Protein 6FF1 (pdb70)

Sequence (69 aa):
MIHQNTIYTAGIETEEQVSQLTERISNMIGVHHQVNINIIDGQVTTVSYETPANLNSIEKEIYDEGYKIVF

Foldseek 3Di:
DKDKDKWFKPDQADPVSQVVLQVVLCPDPFWPDWDADNVGGIIITIGDPVDDPVVSVVSCVVSPMDTDD

Organism: Staphylococcus aureus (strain NCTC 8325 / PS 47) (NCBI:txid93061)

B-factor: mean 19.9, std 11.42, range [11.13, 107.45]

InterPro domains:
  IPR006121 Heavy metal-associated domain, HMA [PF00403] (19-66)
  IPR006121 Heavy metal-associated domain, HMA [cd00371] (23-66)
  IPR036163 Heavy metal-associated domain superfamily [SSF55008] (5-68)

Radius of gyration: 10.75 Å; Cα contacts (8 Å, |Δi|>4): 125; chains: 1; bounding box: 20×24×26 Å

Structure (mmCIF, N/CA/C/O backbone):
data_6FF1
#
_entry.id   6FF1
#
_cell.length_a   51.048
_cell.length_b   51.048
_cell.length_c   64.955
_cell.angle_alpha   90.00
_cell.angle_beta   90.00
_cell.angle_gamma   120.00
#
_symmetry.space_group_name_H-M   'P 31 2 1'
#
loop_
_entity.id
_entity.type
_entity.pdbx_description
1 polymer CsoZ
2 non-polymer 'CALCIUM ION'
3 water water
#
loop_
_atom_site.group_PDB
_atom_site.id
_atom_site.type_symbol
_atom_site.label_atom_id
_atom_site.label_alt_id
_atom_site.label_comp_id
_atom_site.label_asym_id
_atom_site.label_entity_id
_atom_site.label_seq_id
_atom_site.pdbx_PDB_ins_code
_atom_site.Cartn_x
_atom_site.Cartn_y
_atom_site.Cartn_z
_atom_site.occupancy
_atom_site.B_iso_or_equiv
_atom_site.auth_seq_id
_atom_site.auth_comp_id
_atom_site.auth_asym_id
_atom_site.auth_atom_id
_atom_site.pdbx_PDB_model_num
ATOM 1 N N . MET A 1 1 ? 35.616 -4.886 -6.666 1.00 37.78 1 MET A N 1
ATOM 2 C CA . MET A 1 1 ? 34.438 -5.719 -6.240 1.00 33.23 1 MET A CA 1
ATOM 3 C C . MET A 1 1 ? 33.886 -5.194 -4.893 1.00 20.92 1 MET A C 1
ATOM 4 O O . MET A 1 1 ? 32.813 -4.666 -4.958 1.00 25.21 1 MET A O 1
ATOM 9 N N . ILE A 1 2 ? 34.586 -5.309 -3.735 1.00 20.99 2 ILE A N 1
ATOM 10 C CA . ILE A 1 2 ? 34.202 -4.589 -2.511 1.00 19.35 2 ILE A CA 1
ATOM 11 C C . ILE A 1 2 ? 34.651 -3.159 -2.554 1.00 19.06 2 ILE A C 1
ATOM 12 O O . ILE A 1 2 ? 35.790 -2.893 -2.839 1.00 26.68 2 ILE A O 1
ATOM 17 N N . HIS A 1 3 ? 33.727 -2.261 -2.341 1.00 15.38 3 HIS A N 1
ATOM 18 C CA . HIS A 1 3 ? 33.987 -0.819 -2.271 1.00 15.98 3 HIS A CA 1
ATOM 19 C C . HIS A 1 3 ? 33.920 -0.379 -0.830 1.00 14.96 3 HIS A C 1
ATOM 20 O O . HIS A 1 3 ? 33.194 -0.965 -0.016 1.00 16.61 3 HIS A O 1
ATOM 27 N N . GLN A 1 4 ? 34.705 0.632 -0.481 1.00 16.35 4 GLN A N 1
ATOM 28 C CA . GLN A 1 4 ? 34.620 1.240 0.804 1.00 16.82 4 GLN A CA 1
ATOM 29 C C . GLN A 1 4 ? 34.425 2.713 0.580 1.00 15.23 4 GLN A C 1
ATOM 30 O O . GLN A 1 4 ? 35.129 3.339 -0.211 1.00 19.42 4 GLN A O 1
ATOM 36 N N . ASN A 1 5 ? 33.490 3.289 1.306 1.00 14.25 5 ASN A N 1
ATOM 37 C CA . ASN A 1 5 ? 33.253 4.737 1.280 1.00 14.75 5 ASN A CA 1
ATOM 38 C C . ASN A 1 5 ? 33.031 5.265 2.672 1.00 13.90 5 ASN A C 1
ATOM 39 O O . ASN A 1 5 ? 32.475 4.567 3.556 1.00 14.61 5 ASN A O 1
ATOM 44 N N . THR A 1 6 ? 33.436 6.507 2.847 1.00 12.95 6 THR A N 1
ATOM 45 C CA . THR A 1 6 ? 33.012 7.326 3.985 1.00 12.95 6 THR A CA 1
ATOM 46 C C . THR A 1 6 ? 32.000 8.301 3.467 1.00 12.62 6 THR A C 1
ATOM 47 O O . THR A 1 6 ? 32.272 9.034 2.526 1.00 15.11 6 THR A O 1
ATOM 51 N N . ILE A 1 7 ? 30.824 8.264 4.034 1.00 12.11 7 ILE A N 1
ATOM 52 C CA . ILE A 1 7 ? 29.716 9.126 3.688 1.00 11.64 7 ILE A CA 1
ATOM 53 C C . ILE A 1 7 ? 29.573 10.153 4.787 1.00 11.58 7 ILE A C 1
ATOM 54 O O . ILE A 1 7 ? 29.479 9.766 5.980 1.00 13.21 7 ILE A O 1
ATOM 59 N N . TYR A 1 8 ? 29.562 11.421 4.429 1.00 11.15 8 TYR A N 1
ATOM 60 C CA . TYR A 1 8 ? 29.561 12.496 5.410 1.00 11.80 8 TYR A CA 1
ATOM 61 C C . TYR A 1 8 ? 28.162 13.010 5.586 1.00 11.63 8 TYR A C 1
ATOM 62 O O . TYR A 1 8 ? 27.606 13.687 4.741 1.00 12.84 8 TYR A O 1
ATOM 71 N N . THR A 1 9 ? 27.537 12.567 6.662 1.00 13.53 9 THR A N 1
ATOM 72 C CA . THR A 1 9 ? 26.133 12.890 6.918 1.00 13.07 9 THR A CA 1
ATOM 73 C C . THR A 1 9 ? 26.001 14.076 7.839 1.00 12.90 9 THR A C 1
ATOM 74 O O . THR A 1 9 ? 26.953 14.454 8.537 1.00 14.44 9 THR A O 1
ATOM 78 N N . ALA A 1 10 ? 24.789 14.595 7.912 1.00 14.11 10 ALA A N 1
ATOM 79 C CA . ALA A 1 10 ? 24.368 15.571 8.883 1.00 15.08 10 ALA A CA 1
ATOM 80 C C . ALA A 1 10 ? 22.974 15.193 9.327 1.00 16.13 10 ALA A C 1
ATOM 81 O O . ALA A 1 10 ? 22.154 14.700 8.527 1.00 16.73 10 ALA A O 1
ATOM 83 N N . GLY A 1 11 ? 22.685 15.482 10.590 1.00 14.82 11 GLY A N 1
ATOM 84 C CA . GLY A 1 11 ? 21.381 15.240 11.147 1.00 15.32 11 GLY A CA 1
ATOM 85 C C . GLY A 1 11 ? 21.213 14.086 12.092 1.00 13.51 11 GLY A C 1
ATOM 86 O O . GLY A 1 11 ? 20.203 14.000 12.760 1.00 16.60 11 GLY A O 1
ATOM 87 N N . ILE A 1 12 ? 22.201 13.202 12.184 1.00 12.33 12 ILE A N 1
ATOM 88 C CA . ILE A 1 12 ? 22.124 12.068 13.047 1.00 12.44 12 ILE A CA 1
ATOM 89 C C . ILE A 1 12 ? 22.577 12.551 14.429 1.00 14.37 12 ILE A C 1
ATOM 90 O O . ILE A 1 12 ? 23.691 13.026 14.599 1.00 15.94 12 ILE A O 1
ATOM 95 N N . GLU A 1 13 ? 21.688 12.421 15.412 1.00 11.18 13 GLU A N 1
ATOM 96 C CA . GLU A 1 13 ? 21.902 13.017 16.715 1.00 11.42 13 GLU A CA 1
ATOM 97 C C . GLU A 1 13 ? 21.752 12.089 17.884 1.00 12.25 13 GLU A C 1
ATOM 98 O O . GLU A 1 13 ? 22.324 12.419 18.929 1.00 13.55 13 GLU A O 1
ATOM 104 N N . THR A 1 14 ? 21.030 10.996 17.780 1.00 11.99 14 THR A N 1
ATOM 105 C CA . THR A 1 14 ? 20.808 10.153 18.940 1.00 12.50 14 THR A CA 1
ATOM 106 C C . THR A 1 14 ? 21.326 8.767 18.707 1.00 12.28 14 THR A C 1
ATOM 107 O O . THR A 1 14 ? 21.443 8.273 17.574 1.00 13.64 14 THR A O 1
ATOM 111 N N . GLU A 1 15 ? 21.555 8.057 19.796 1.00 14.61 15 GLU A N 1
ATOM 112 C CA . GLU A 1 15 ? 21.951 6.657 19.715 1.00 15.71 15 GLU A CA 1
ATOM 113 C C . GLU A 1 15 ? 20.910 5.785 19.027 1.00 14.90 15 GLU A C 1
ATOM 114 O O . GLU A 1 15 ? 21.275 4.872 18.242 1.00 16.08 15 GLU A O 1
ATOM 120 N N . GLU A 1 16 ? 19.655 6.092 19.232 1.00 14.65 16 GLU A N 1
ATOM 121 C CA . GLU A 1 16 ? 18.616 5.355 18.594 1.00 16.76 16 GLU A CA 1
ATOM 122 C C . GLU A 1 16 ? 18.669 5.566 17.068 1.00 14.88 16 GLU A C 1
ATOM 123 O O . GLU A 1 16 ? 18.495 4.604 16.284 1.00 16.77 16 GLU A O 1
ATOM 129 N N . GLN A 1 17 ? 18.876 6.796 16.653 1.00 13.70 17 GLN A N 1
ATOM 130 C CA . GLN A 1 17 ? 19.022 7.079 15.237 1.00 13.02 17 GLN A CA 1
ATOM 131 C C . GLN A 1 17 ? 20.162 6.319 14.639 1.00 12.57 17 GLN A C 1
ATOM 132 O O . GLN A 1 17 ? 20.053 5.774 13.526 1.00 13.52 17 GLN A O 1
ATOM 138 N N . VAL A 1 18 ? 21.299 6.292 15.335 1.00 12.48 18 VAL A N 1
ATOM 139 C CA . VAL A 1 18 ? 22.464 5.592 14.872 1.00 12.22 18 VAL A CA 1
ATOM 140 C C . VAL A 1 18 ? 22.177 4.110 14.729 1.00 14.12 18 VAL A C 1
ATOM 141 O O . VAL A 1 18 ? 22.533 3.488 13.727 1.00 14.50 18 VAL A O 1
ATOM 145 N N . SER A 1 19 ? 21.568 3.535 15.745 1.00 14.07 19 SER A N 1
ATOM 146 C CA . SER A 1 19 ? 21.240 2.130 15.739 1.00 16.76 19 SER A CA 1
ATOM 147 C C . SER A 1 19 ? 20.342 1.759 14.576 1.00 14.98 19 SER A C 1
ATOM 148 O O . SER A 1 19 ? 20.617 0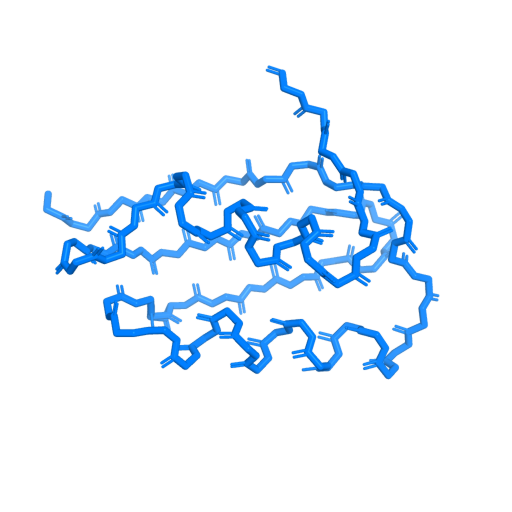.759 13.866 1.00 16.03 19 SER A O 1
ATOM 151 N N . GLN A 1 20 ? 19.310 2.533 14.360 1.00 14.82 20 GLN A N 1
ATOM 152 C CA . GLN A 1 20 ? 18.354 2.254 13.298 1.00 15.31 20 GLN A CA 1
ATOM 153 C C . GLN A 1 20 ? 19.006 2.353 11.924 1.00 14.43 20 GLN A C 1
ATOM 154 O O . GLN A 1 20 ? 18.800 1.468 11.078 1.00 15.46 20 GLN A O 1
ATOM 160 N N . LEU A 1 21 ? 19.786 3.389 11.688 1.00 12.69 21 LEU A N 1
ATOM 161 C CA . LEU A 1 21 ? 20.406 3.556 10.396 1.00 12.33 21 LEU A CA 1
ATOM 162 C C . LEU A 1 21 ? 21.475 2.518 10.176 1.00 12.53 21 LEU A C 1
ATOM 163 O O . LEU A 1 21 ? 21.626 1.968 9.065 1.00 13.61 21 LEU A O 1
ATOM 168 N N . THR A 1 22 ? 22.233 2.179 11.226 1.00 12.78 22 THR A N 1
ATOM 169 C CA . THR A 1 22 ? 23.213 1.141 11.107 1.00 12.68 22 THR A CA 1
ATOM 170 C C . THR A 1 22 ? 22.570 -0.157 10.653 1.00 13.17 22 THR A C 1
ATOM 171 O O . THR A 1 22 ? 23.099 -0.854 9.779 1.00 14.58 22 THR A O 1
ATOM 175 N N . GLU A 1 23 ? 21.491 -0.541 11.305 1.00 13.57 23 GLU A N 1
ATOM 176 C CA . GLU A 1 23 ? 20.830 -1.785 10.970 1.00 15.79 23 GLU A CA 1
ATOM 177 C C . GLU A 1 23 ? 20.270 -1.773 9.554 1.00 14.10 23 GLU A C 1
ATOM 178 O O . GLU A 1 23 ? 20.460 -2.737 8.820 1.00 14.74 23 GLU A O 1
ATOM 184 N N . ARG A 1 24 ? 19.594 -0.707 9.190 1.00 13.08 24 ARG A N 1
ATOM 185 C CA . ARG A 1 24 ? 19.008 -0.588 7.870 1.00 13.25 24 ARG A CA 1
ATOM 186 C C . ARG A 1 24 ? 20.077 -0.658 6.778 1.00 13.49 24 ARG A C 1
ATOM 187 O O . ARG A 1 24 ? 19.889 -1.380 5.785 1.00 15.07 24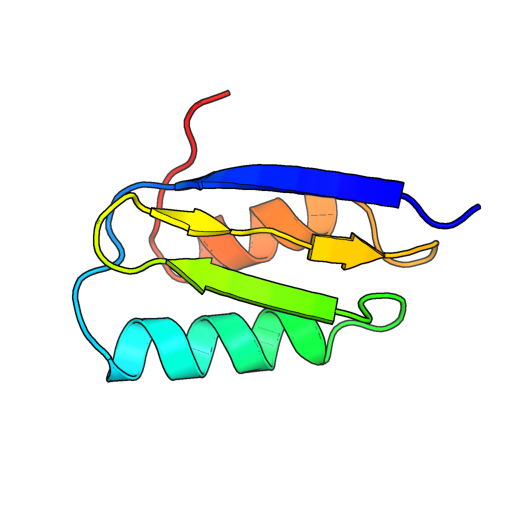 ARG A O 1
ATOM 195 N N . ILE A 1 25 ? 21.169 0.086 6.927 1.00 11.72 25 ILE A N 1
ATOM 196 C CA . ILE A 1 25 ? 22.197 0.011 5.939 1.00 12.24 25 ILE A CA 1
ATOM 197 C C . ILE A 1 25 ? 22.857 -1.359 5.957 1.00 12.16 25 ILE A C 1
ATOM 198 O O . ILE A 1 25 ? 23.055 -2.001 4.892 1.00 12.64 25 ILE A O 1
ATOM 203 N N . SER A 1 26 ? 23.178 -1.894 7.118 1.00 11.93 26 SER A N 1
ATOM 204 C CA . SER A 1 26 ? 23.885 -3.147 7.218 1.00 12.53 26 SER A CA 1
ATOM 205 C C . SER A 1 26 ? 23.092 -4.274 6.560 1.00 12.54 26 SER A C 1
ATOM 206 O O . SER A 1 26 ? 23.679 -5.180 6.018 1.00 13.47 26 SER A O 1
ATOM 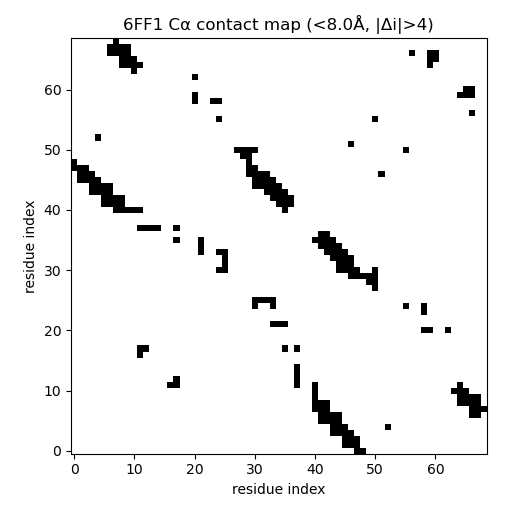209 N N . ASN A 1 27 ? 21.803 -4.243 6.688 1.00 11.87 27 ASN A N 1
ATOM 210 C CA . ASN A 1 27 ? 20.949 -5.303 6.179 1.00 14.27 27 ASN A CA 1
ATOM 211 C C . ASN A 1 27 ? 20.619 -5.241 4.714 1.00 14.05 27 ASN A C 1
ATOM 212 O O . ASN A 1 27 ? 20.029 -6.180 4.158 1.00 15.52 27 ASN A O 1
ATOM 217 N N . MET A 1 28 ? 21.071 -4.175 4.043 1.00 12.41 28 MET A N 1
ATOM 218 C CA . MET A 1 28 ? 20.998 -4.170 2.607 1.00 12.72 28 MET A CA 1
ATOM 219 C C . MET A 1 28 ? 21.889 -5.273 2.066 1.00 12.65 28 MET A C 1
ATOM 220 O O . MET A 1 28 ? 23.009 -5.470 2.511 1.00 12.56 28 MET A O 1
ATOM 225 N N . ILE A 1 29 ? 21.364 -6.018 1.083 1.0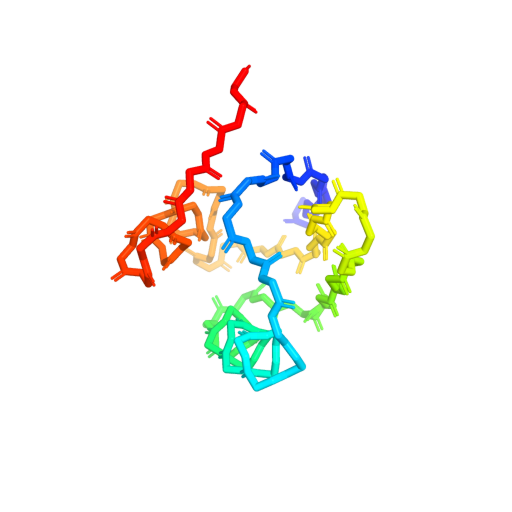0 12.90 29 ILE A N 1
ATOM 226 C CA . ILE A 1 29 ? 22.175 -7.051 0.474 1.00 13.02 29 ILE A CA 1
ATOM 227 C C . ILE A 1 29 ? 23.416 -6.446 -0.155 1.00 12.40 29 ILE A C 1
ATOM 228 O O . ILE A 1 29 ? 23.309 -5.472 -0.880 1.00 13.95 29 ILE A O 1
ATOM 233 N N . GLY A 1 30 ? 24.583 -6.996 0.157 1.00 12.05 30 GLY A N 1
ATOM 234 C CA . GLY A 1 30 ? 25.843 -6.484 -0.349 1.00 12.36 30 GLY A CA 1
ATOM 235 C C . GLY A 1 30 ? 26.570 -5.560 0.580 1.00 12.08 30 GLY A C 1
ATOM 236 O O . GLY A 1 30 ? 27.730 -5.262 0.336 1.00 13.10 30 GLY A O 1
ATOM 237 N N . VAL A 1 31 ? 25.866 -5.072 1.617 1.00 11.61 31 VAL A N 1
ATOM 238 C CA . VAL A 1 31 ? 26.540 -4.206 2.593 1.00 11.13 31 VAL A CA 1
ATOM 239 C C . VAL A 1 31 ? 27.066 -5.081 3.726 1.00 11.58 31 VAL A C 1
ATOM 240 O O . VAL A 1 31 ? 26.287 -5.762 4.378 1.00 12.66 31 VAL A O 1
ATOM 244 N N A HIS A 1 32 ? 28.358 -4.995 3.953 0.50 11.19 32 HIS A N 1
ATOM 245 N N B HIS A 1 32 ? 28.367 -4.981 3.980 0.50 11.22 32 HIS A N 1
ATOM 246 C CA A HIS A 1 32 ? 28.986 -5.808 4.967 0.50 12.44 32 HIS A CA 1
ATOM 247 C CA B HIS A 1 32 ? 29.020 -5.854 4.963 0.50 12.42 32 HIS A CA 1
ATOM 248 C C A HIS A 1 32 ? 29.260 -4.826 6.146 0.50 13.07 32 HIS A C 1
ATOM 249 C C B HIS A 1 32 ? 29.517 -5.245 6.287 0.50 16.49 32 HIS A C 1
ATOM 250 O O A HIS A 1 32 ? 28.384 -4.454 6.871 0.50 16.45 32 HIS A O 1
ATOM 251 O O B HIS A 1 32 ? 29.390 -5.881 7.292 0.50 23.35 32 HIS A O 1
ATOM 264 N N . GLN A 1 33 ? 30.398 -4.313 6.259 1.00 17.28 33 GLN A N 1
ATOM 265 C CA . GLN A 1 33 ? 30.801 -3.543 7.430 1.00 17.05 33 GLN A CA 1
ATOM 266 C C . GLN A 1 33 ? 30.130 -2.160 7.383 1.00 16.04 33 GLN A C 1
ATOM 267 O O . GLN A 1 33 ? 30.129 -1.487 6.344 1.00 16.68 33 GLN A O 1
ATOM 273 N N . VAL A 1 34 ? 29.618 -1.688 8.512 1.00 14.53 34 VAL A N 1
ATOM 274 C CA . VAL A 1 34 ? 29.045 -0.370 8.636 1.00 14.39 34 VAL A CA 1
ATOM 275 C C . VAL A 1 34 ? 29.419 0.210 10.004 1.00 14.30 34 VAL A C 1
ATOM 276 O O . VAL A 1 34 ? 29.298 -0.491 10.998 1.00 18.25 34 VAL A O 1
ATOM 280 N N . ASN A 1 35 ? 29.891 1.434 10.027 1.00 13.50 35 ASN A N 1
ATOM 281 C CA . ASN A 1 35 ? 30.123 2.146 11.274 1.00 14.67 35 ASN A CA 1
ATOM 282 C C . ASN A 1 35 ? 29.665 3.557 11.145 1.00 12.72 35 ASN A C 1
ATOM 283 O O . ASN A 1 35 ? 29.979 4.194 10.147 1.00 15.12 35 ASN A O 1
ATOM 288 N N . ILE A 1 36 ? 28.951 4.057 12.131 1.00 13.04 36 ILE A N 1
ATOM 289 C CA . ILE A 1 36 ? 28.482 5.399 12.159 1.00 12.89 36 ILE A CA 1
ATOM 290 C C . ILE A 1 36 ? 29.074 6.101 13.373 1.00 13.87 36 ILE A C 1
ATOM 291 O O . ILE A 1 36 ? 28.913 5.638 14.478 1.00 17.15 36 ILE A O 1
ATOM 296 N N . ASN A 1 37 ? 29.757 7.209 13.138 1.00 13.12 37 ASN A N 1
ATOM 297 C 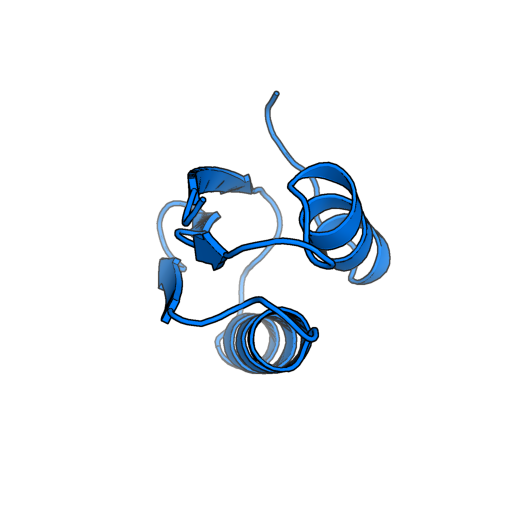CA . ASN A 1 37 ? 30.316 8.038 14.198 1.00 13.71 37 ASN A CA 1
ATOM 298 C C . ASN A 1 37 ? 29.353 9.150 14.482 1.00 13.41 37 ASN A C 1
ATOM 299 O O . ASN A 1 37 ? 29.136 10.054 13.671 1.00 14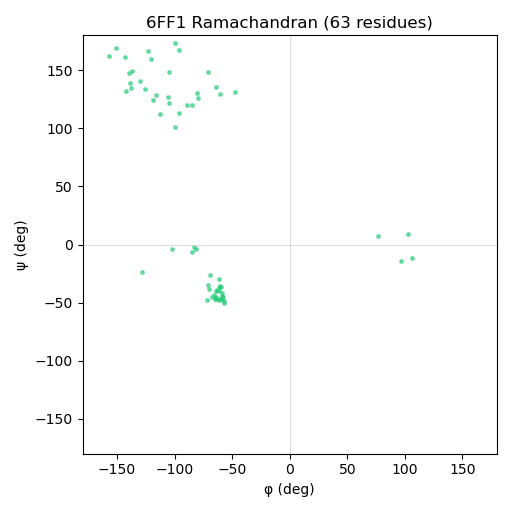.61 37 ASN A O 1
ATOM 304 N N . ILE A 1 38 ? 28.754 9.126 15.682 1.00 14.55 38 ILE A N 1
ATOM 305 C CA . ILE A 1 38 ? 27.751 10.109 15.993 1.00 14.78 38 ILE A CA 1
ATOM 306 C C . ILE A 1 38 ? 28.298 11.521 16.151 1.00 15.84 38 ILE A C 1
ATOM 307 O O . ILE A 1 38 ? 27.568 12.492 15.938 1.00 17.90 38 ILE A O 1
ATOM 312 N N . ILE A 1 39 ? 29.550 11.652 16.524 1.00 13.74 39 ILE A N 1
ATOM 313 C CA . ILE A 1 39 ? 30.084 12.999 16.698 1.00 14.75 39 ILE A CA 1
ATOM 314 C C . ILE A 1 39 ? 30.288 13.725 15.364 1.00 14.91 39 ILE A C 1
ATOM 315 O O . ILE A 1 39 ? 29.834 14.858 15.178 1.00 18.45 39 ILE A O 1
ATOM 320 N N . ASP A 1 40 ? 30.912 13.030 14.426 1.00 14.04 40 ASP A N 1
ATOM 321 C CA . ASP A 1 40 ? 31.239 13.665 13.204 1.00 14.75 40 ASP A CA 1
ATOM 322 C C . ASP A 1 40 ? 30.339 13.349 12.020 1.00 13.41 40 ASP A C 1
ATOM 323 O O . ASP A 1 40 ? 30.512 13.933 10.970 1.00 15.85 40 ASP A O 1
ATOM 328 N N . GLY A 1 41 ? 29.379 12.455 12.207 1.00 12.44 41 GLY A N 1
ATOM 329 C CA . GLY A 1 41 ? 28.447 12.118 11.172 1.00 12.80 41 GLY A CA 1
ATOM 330 C C . GLY A 1 41 ? 28.983 11.208 10.094 1.00 11.69 41 GLY A C 1
ATOM 331 O O . GLY A 1 41 ? 28.261 10.935 9.104 1.00 13.24 41 GLY A O 1
ATOM 332 N N . GLN A 1 42 ? 30.152 10.676 10.218 1.00 11.23 42 GLN A N 1
ATOM 333 C CA . GLN A 1 42 ? 30.723 9.842 9.191 1.00 11.75 42 GLN A CA 1
ATOM 334 C C . GLN A 1 42 ? 30.173 8.454 9.269 1.00 11.98 42 GLN A C 1
ATOM 335 O O . GLN A 1 42 ? 30.221 7.804 10.314 1.00 13.43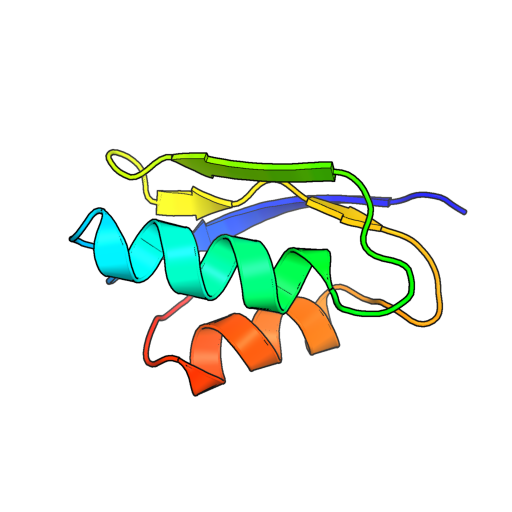 42 GLN A O 1
ATOM 341 N N . VAL A 1 43 ? 29.725 7.979 8.104 1.00 12.54 43 VAL A N 1
ATOM 342 C CA . VAL A 1 43 ? 29.219 6.638 7.939 1.00 12.71 43 VAL A CA 1
ATOM 343 C C . VAL A 1 43 ? 30.187 5.924 7.065 1.00 13.04 43 VAL A C 1
ATOM 344 O O . VAL A 1 43 ? 30.374 6.291 5.888 1.00 15.92 43 VAL A O 1
ATOM 348 N N . THR A 1 44 ? 30.894 4.949 7.589 1.00 12.76 44 THR A N 1
ATOM 349 C CA A THR A 1 44 ? 31.829 4.160 6.787 0.50 13.33 44 THR A CA 1
ATOM 350 C CA B THR A 1 44 ? 31.835 4.182 6.815 0.50 13.34 44 THR A CA 1
ATOM 351 C C . THR A 1 44 ? 31.198 2.856 6.444 1.00 12.86 44 THR A C 1
ATOM 352 O O . THR A 1 44 ? 30.650 2.174 7.323 1.00 14.69 44 THR A O 1
ATOM 359 N N . VAL A 1 45 ? 31.278 2.480 5.177 1.00 12.85 45 VAL A N 1
ATOM 360 C CA . VAL A 1 45 ? 30.558 1.338 4.670 1.00 12.37 45 VAL A CA 1
ATOM 361 C C . VAL A 1 45 ? 31.465 0.576 3.728 1.00 12.38 45 VAL A C 1
ATOM 362 O O . VAL A 1 45 ? 32.130 1.163 2.907 1.00 14.38 45 VAL A O 1
ATOM 366 N N . SER A 1 46 ? 31.416 -0.754 3.812 1.00 12.71 46 SER A N 1
ATOM 367 C CA . SER A 1 46 ? 32.022 -1.658 2.853 1.00 12.83 46 SER A CA 1
ATOM 368 C C . SER A 1 46 ? 30.918 -2.450 2.198 1.00 12.07 46 SER A C 1
ATOM 369 O O . SER A 1 46 ? 30.020 -2.987 2.867 1.00 13.45 46 SER A O 1
ATOM 372 N N . TYR A 1 47 ? 30.920 -2.457 0.861 1.00 12.34 47 TYR A N 1
ATOM 373 C CA . TYR A 1 47 ? 29.773 -2.990 0.169 1.00 13.80 47 TYR A CA 1
ATOM 374 C C . TYR A 1 47 ? 30.149 -3.443 -1.244 1.00 13.44 47 TYR A C 1
ATOM 375 O O . TYR A 1 47 ? 31.155 -3.049 -1.800 1.00 16.37 47 TYR A O 1
ATOM 384 N N . GLU A 1 48 ? 29.287 -4.254 -1.791 1.00 13.46 48 GLU A N 1
ATOM 385 C CA . GLU A 1 48 ? 29.390 -4.746 -3.151 1.00 13.31 48 GLU A CA 1
ATOM 386 C C . GLU A 1 48 ? 28.021 -4.853 -3.762 1.00 14.88 48 GLU A C 1
ATOM 387 O O . GLU A 1 48 ? 27.002 -4.953 -3.061 1.00 13.37 48 GLU A O 1
ATOM 393 N N . THR A 1 49 ? 27.991 -4.922 -5.116 1.00 14.86 49 THR A N 1
ATOM 394 C CA . THR A 1 49 ? 26.766 -5.157 -5.870 1.00 16.16 49 THR A CA 1
ATOM 395 C C . THR A 1 49 ? 26.009 -6.336 -5.238 1.00 14.02 49 THR A C 1
ATOM 396 O O . THR A 1 49 ? 26.641 -7.338 -4.940 1.00 15.30 49 THR A O 1
ATOM 400 N N . PRO A 1 50 ? 24.710 -6.187 -4.979 1.00 13.91 50 PRO A N 1
ATOM 401 C CA . PRO A 1 50 ? 23.812 -5.164 -5.526 1.00 15.64 50 PRO A CA 1
ATOM 402 C C . PRO A 1 50 ? 23.757 -3.812 -4.827 1.00 16.95 50 PRO A C 1
ATOM 403 O O . PRO A 1 50 ? 23.033 -2.909 -5.251 1.00 20.36 50 PRO A O 1
ATOM 407 N N . ALA A 1 51 ? 24.446 -3.725 -3.687 1.00 14.42 51 ALA A N 1
ATOM 408 C CA . ALA A 1 51 ? 24.508 -2.449 -2.974 1.00 14.47 51 ALA A CA 1
ATOM 409 C C . ALA A 1 51 ? 25.379 -1.509 -3.794 1.00 13.36 51 ALA A C 1
ATOM 410 O O . ALA A 1 51 ? 26.322 -1.943 -4.433 1.00 15.09 51 ALA A O 1
ATOM 412 N N . ASN A 1 52 ? 25.074 -0.223 -3.721 1.00 14.73 52 ASN A N 1
ATOM 413 C CA . ASN A 1 52 ? 25.907 0.759 -4.333 1.00 14.20 52 ASN A CA 1
ATOM 414 C C . ASN A 1 52 ? 25.780 2.032 -3.547 1.00 13.71 52 ASN A C 1
ATOM 415 O O . ASN A 1 52 ? 24.931 2.149 -2.675 1.00 13.67 52 ASN A O 1
ATOM 420 N N . LEU A 1 53 ? 26.643 2.988 -3.839 1.00 13.32 53 LEU A N 1
ATOM 421 C CA . LEU A 1 53 ? 26.635 4.211 -3.036 1.00 13.28 53 LEU A CA 1
ATOM 422 C C . LEU A 1 53 ? 25.285 4.855 -3.094 1.00 13.84 53 LEU A C 1
ATOM 423 O O . LEU A 1 53 ? 24.753 5.367 -2.099 1.00 14.05 53 LEU A O 1
ATOM 428 N N . ASN A 1 54 ? 24.696 4.945 -4.299 1.00 12.68 54 ASN A N 1
ATOM 429 C CA . ASN A 1 54 ? 23.444 5.610 -4.412 1.00 13.60 54 ASN A CA 1
ATOM 430 C C . ASN A 1 54 ? 22.339 5.009 -3.554 1.00 13.11 54 ASN A C 1
ATOM 431 O O . ASN A 1 54 ? 21.508 5.716 -2.983 1.00 13.90 54 ASN A O 1
ATOM 436 N N . SER A 1 55 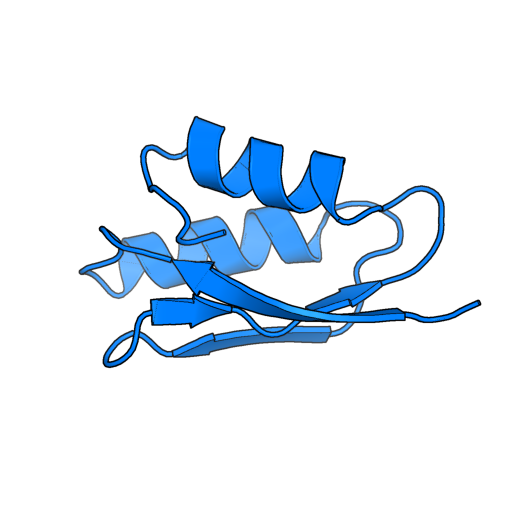? 22.281 3.685 -3.519 1.00 13.99 55 SER A N 1
ATOM 437 C CA . SER A 1 55 ? 21.208 3.019 -2.742 1.00 14.23 55 SER A CA 1
ATOM 438 C C . SER A 1 55 ? 21.464 3.188 -1.223 1.00 13.13 55 SER A C 1
ATOM 439 O O . SER A 1 55 ? 20.518 3.346 -0.484 1.00 14.18 55 SER A O 1
ATOM 442 N N . ILE A 1 56 ? 22.723 3.194 -0.808 1.00 12.40 56 ILE A N 1
ATOM 443 C CA . ILE A 1 56 ? 23.035 3.465 0.608 1.00 12.45 56 ILE A CA 1
ATOM 444 C C . ILE A 1 56 ? 22.636 4.874 0.973 1.00 11.99 56 ILE A C 1
ATOM 445 O O . ILE A 1 56 ? 22.022 5.151 1.988 1.00 13.41 56 ILE A O 1
ATOM 450 N N . GLU A 1 57 ? 23.023 5.806 0.091 1.00 12.39 57 GLU A N 1
ATOM 451 C CA . GLU A 1 57 ? 22.659 7.190 0.311 1.00 12.23 57 GLU A CA 1
ATOM 452 C C . GLU A 1 57 ? 21.162 7.439 0.333 1.00 11.62 57 GLU A C 1
ATOM 453 O O . GLU A 1 57 ? 20.674 8.241 1.105 1.00 12.35 57 GLU A O 1
ATOM 459 N N . LYS A 1 58 ? 20.437 6.715 -0.513 1.00 12.55 58 LYS A N 1
ATOM 460 C CA . LYS A 1 58 ? 19.011 6.858 -0.517 1.00 13.44 58 LYS A CA 1
ATOM 461 C C . LYS A 1 58 ? 18.436 6.469 0.851 1.00 14.08 58 LYS A C 1
ATOM 462 O O . LYS A 1 58 ? 17.507 7.104 1.329 1.00 15.22 58 LYS A O 1
ATOM 468 N N . GLU A 1 59 ? 18.960 5.418 1.455 1.00 13.56 59 GLU A N 1
ATOM 469 C CA . GLU A 1 59 ? 18.477 5.034 2.785 1.00 15.31 59 GLU A CA 1
ATOM 470 C C . GLU A 1 59 ? 18.742 6.107 3.818 1.00 13.20 59 GLU A C 1
ATOM 471 O O . GLU A 1 59 ? 17.880 6.408 4.653 1.00 15.00 59 GLU A O 1
ATOM 477 N N . ILE A 1 60 ? 19.912 6.734 3.717 1.00 12.50 60 ILE A N 1
ATOM 478 C CA . ILE A 1 60 ? 20.229 7.874 4.601 1.00 12.06 60 ILE A CA 1
ATOM 479 C C . ILE A 1 60 ? 19.209 8.954 4.461 1.00 11.98 60 ILE A C 1
ATOM 480 O O . ILE A 1 60 ? 18.716 9.498 5.436 1.00 14.10 60 ILE A O 1
ATOM 485 N N . TYR A 1 61 ? 18.934 9.343 3.214 1.00 12.72 61 TYR A N 1
ATOM 486 C CA . TYR A 1 61 ? 17.955 10.356 2.947 1.00 14.02 61 TYR A CA 1
ATOM 487 C C . TYR A 1 61 ? 16.540 9.949 3.369 1.00 15.23 61 TYR A C 1
ATOM 488 O O . TYR A 1 61 ? 15.762 10.763 3.890 1.00 17.30 61 TYR A O 1
ATOM 497 N N . ASP A 1 62 ? 16.194 8.697 3.128 1.00 14.87 62 ASP A N 1
ATOM 498 C CA . ASP A 1 62 ? 14.859 8.223 3.520 1.00 17.24 62 ASP A CA 1
ATOM 499 C C . ASP A 1 62 ? 14.604 8.303 5.009 1.00 17.41 62 ASP A C 1
ATOM 500 O O . ASP A 1 62 ? 13.464 8.479 5.457 1.00 21.88 62 ASP A O 1
ATOM 505 N N . GLU A 1 63 ? 15.670 8.173 5.792 1.00 16.62 63 GLU A N 1
ATOM 506 C CA . GLU A 1 63 ? 15.572 8.298 7.243 1.00 17.13 63 GLU A CA 1
ATOM 507 C C . GLU A 1 63 ? 15.598 9.730 7.742 1.00 17.53 63 GLU A C 1
ATOM 508 O O . GLU A 1 63 ? 15.501 9.933 8.959 1.00 20.18 63 GLU A O 1
ATOM 514 N N . GLY A 1 64 ? 15.754 10.695 6.849 1.00 16.44 64 GLY A N 1
ATOM 515 C CA . GLY A 1 64 ? 15.633 12.068 7.160 1.00 17.48 64 GLY A CA 1
ATOM 516 C C . GLY A 1 64 ? 16.915 12.845 7.312 1.00 16.06 64 GLY A C 1
ATOM 517 O O . GLY A 1 64 ? 16.879 13.978 7.787 1.00 20.27 64 GLY A O 1
ATOM 518 N N . TYR A 1 65 ? 18.046 12.226 6.954 1.00 14.54 65 TYR A N 1
ATOM 519 C CA . TYR A 1 65 ? 19.322 12.885 7.104 1.00 12.69 65 TYR A CA 1
ATOM 520 C C . TYR A 1 65 ? 19.779 13.466 5.775 1.00 13.97 65 TYR A C 1
ATOM 521 O O . TYR A 1 65 ? 19.137 13.318 4.732 1.00 15.73 65 TYR A O 1
ATOM 530 N N . LYS A 1 66 ? 20.864 14.194 5.825 1.00 13.67 66 LYS A N 1
ATOM 531 C CA . LYS A 1 66 ? 21.487 14.784 4.616 1.00 14.19 66 LYS A CA 1
ATOM 532 C C . LYS A 1 66 ? 22.899 14.323 4.512 1.00 12.93 66 LYS A C 1
ATOM 533 O O . LYS A 1 66 ? 23.489 13.839 5.469 1.00 14.07 66 LYS A O 1
ATOM 539 N N . ILE A 1 67 ? 23.464 14.559 3.332 1.00 12.69 67 ILE A N 1
ATOM 540 C CA . ILE A 1 67 ? 24.788 14.180 2.984 1.00 12.28 67 ILE A CA 1
ATOM 541 C C . ILE A 1 67 ? 25.503 15.371 2.387 1.00 11.56 67 ILE A C 1
ATOM 542 O O . ILE A 1 67 ? 24.900 16.123 1.640 1.00 13.49 67 ILE A O 1
ATOM 547 N N . VAL A 1 68 ? 26.746 15.514 2.723 1.00 11.28 68 VAL A N 1
ATOM 548 C CA . VAL A 1 68 ? 27.646 16.407 2.033 1.00 11.86 68 VAL A CA 1
ATOM 549 C C . VAL A 1 68 ? 28.276 15.624 0.910 1.00 12.16 68 VAL A C 1
ATOM 550 O O . VAL A 1 68 ? 28.994 14.681 1.144 1.00 14.04 68 VAL A O 1
ATOM 554 N N . PHE A 1 69 ? 28.044 16.107 -0.311 1.00 13.25 69 PHE A N 1
ATOM 555 C CA . PHE A 1 69 ? 28.635 15.508 -1.488 1.00 15.85 69 PHE A CA 1
ATOM 556 C C . PHE A 1 69 ? 29.909 16.206 -1.953 1.00 18.69 69 PHE A C 1
ATOM 557 O O . PHE A 1 69 ? 30.592 15.659 -2.813 1.00 22.20 69 PHE A O 1
#

Secondary structure (DSSP, 8-state):
--EEEEEEEE---SHHHHHHHHHHHHTSTTEEEEEE-TTT-EEEEEE-TT--HHHHHHHHHHTT-EEE-

Nearest PDB structures (foldseek):
  6ff1-assembly1_A  TM=1.015E+00  e=3.729E-14  Staphylococcus aureus subsp. aureus NCTC 8325
  6ff2-assembly1_B  TM=9.399E-01  e=6.489E-06  Staphylococcus aureus subsp. aureus NCTC 8325
  1osd-assembly2_B  TM=8.939E-01  e=3.820E-05  Cupriavidus metallidurans
  1fvs-assembly1_A  TM=9.501E-01  e=1.729E-04  Saccharomyces cerevisiae
  4a4j-assembly1_A  TM=8.803E-01  e=8.400E-05  Synechocystis sp. PCC 6803

Solvent-accessible surface area: 4394 Å² total; per-residue (Å²): 168,82,89,138,42,53,5,110,12,53,43,13,137,68,144,143,58,25,71,95,0,37,100,125,0,33,98,46,132,9,9,86,126,28,89,17,59,70,163,70,8,56,0,44,1,10,13,42,115,84,4,71,56,117,38,0,21,132,19,0,83,90,44,57,16,124,15,109,178